Protein 9C89 (pdb70)

Nearest PDB structures (foldseek):
  9c89-assembly1_A  TM=1.006E+00  e=3.440E-33  Ehrlichia chaffeensis str. Arkansas
  9azz-assembly2_B  TM=9.341E-01  e=1.092E-21  Ehrlichia ruminantium str. Gardel
  9azz-assembly3_C  TM=9.363E-01  e=3.170E-21  Ehrlichia ruminantium str. Gardel
  8veh-assembly4_D  TM=8.392E-01  e=1.814E-14  Rickettsia bellii RML369-C
  9gtx-assembly2_B  TM=7.845E-01  e=2.889E-08  Helicobacter pylori J99

Structure (mmCIF, N/CA/C/O backbone):
data_9C89
#
_entry.id   9C89
#
_cell.length_a   100.956
_cell.length_b   100.956
_cell.length_c   63.669
_cell.angle_alpha   90.00
_cell.angle_beta   90.00
_cell.angle_gamma   120.00
#
_symmetry.space_group_name_H-M   'P 64'
#
loop_
_entity.id
_entity.type
_entity.pdbx_description
1 polymer 'Outer membrane lipoprotein carrier protein LolA'
2 non-polymer 'SULFATE ION'
3 non-polymer 'CHLORIDE ION'
4 non-polymer GLYCEROL
5 non-polymer 'TETRAETHYLENE GLYCOL'
6 water water
#
loop_
_atom_site.group_PDB
_atom_site.id
_atom_site.type_symbol
_atom_site.label_atom_id
_atom_site.label_alt_id
_atom_site.label_comp_id
_atom_site.label_asym_id
_atom_site.label_entity_id
_atom_site.label_seq_id
_atom_site.pdbx_PDB_ins_code
_atom_site.Cartn_x
_atom_site.Cartn_y
_atom_site.Cartn_z
_atom_site.occupancy
_atom_site.B_iso_or_equiv
_atom_site.auth_seq_id
_atom_site.auth_comp_id
_atom_site.auth_asym_id
_atom_site.auth_atom_id
_atom_site.pdbx_PDB_model_num
ATOM 1 N N . GLY A 1 22 ? 44.867 -32.669 42.974 1.00 91.15 21 GLY A N 1
ATOM 2 C CA . GLY A 1 22 ? 45.167 -33.237 44.277 1.00 111.86 21 GLY A CA 1
ATOM 3 C C . GLY A 1 22 ? 44.215 -34.353 44.670 1.00 126.82 21 GLY A C 1
ATOM 4 O O . GLY A 1 22 ? 44.301 -35.461 44.143 1.00 117.85 21 GLY A O 1
ATOM 5 N N . HIS A 1 23 ? 43.308 -34.064 45.602 1.00 127.17 22 HIS A N 1
ATOM 6 C CA . HIS A 1 23 ? 42.306 -35.044 46.003 1.00 132.04 22 HIS A CA 1
ATOM 7 C C . HIS A 1 23 ? 41.319 -35.294 44.866 1.00 133.68 22 HIS A C 1
ATOM 8 O O . HIS A 1 23 ? 40.921 -34.370 44.152 1.00 135.59 22 HIS A O 1
ATOM 15 N N . THR A 1 24 ? 40.912 -36.559 44.711 1.00 146.47 23 THR A N 1
ATOM 16 C CA . THR A 1 24 ? 40.209 -36.980 43.499 1.00 146.12 23 THR A CA 1
ATOM 17 C C . THR A 1 24 ? 38.781 -36.439 43.445 1.00 147.61 23 THR A C 1
ATOM 18 O O . THR A 1 24 ? 38.333 -35.953 42.398 1.00 138.11 23 THR A O 1
ATOM 22 N N . GLU A 1 25 ? 38.039 -36.527 44.552 1.00 159.37 24 GLU A N 1
ATOM 23 C CA . GLU A 1 25 ? 36.629 -36.146 44.505 1.00 147.23 24 GLU A CA 1
ATOM 24 C C . GLU A 1 25 ? 36.455 -34.637 44.370 1.00 136.21 24 GLU A C 1
ATOM 25 O O . GLU A 1 25 ? 35.496 -34.181 43.740 1.00 134.56 24 GLU A O 1
ATOM 31 N N . THR A 1 26 ? 37.363 -33.846 44.942 1.00 112.84 25 THR A N 1
ATOM 32 C CA . THR A 1 26 ? 37.321 -32.407 44.705 1.00 103.20 25 THR A CA 1
ATOM 33 C C . THR A 1 26 ? 37.562 -32.092 43.234 1.00 104.91 25 THR A C 1
ATOM 34 O O . THR A 1 26 ? 36.932 -31.189 42.669 1.00 107.94 25 THR A O 1
ATOM 38 N N . ILE A 1 27 ? 38.479 -32.824 42.598 1.00 121.49 26 ILE A N 1
ATOM 39 C CA . ILE A 1 27 ? 38.710 -32.644 41.168 1.00 110.49 26 ILE A CA 1
ATOM 40 C C . ILE A 1 27 ? 37.458 -33.011 40.384 1.00 105.58 26 ILE A C 1
ATOM 41 O O . ILE A 1 27 ? 37.106 -32.348 39.401 1.00 102.15 26 ILE A O 1
ATOM 46 N N . LYS A 1 28 ? 36.773 -34.080 40.798 1.00 119.31 27 LYS A N 1
ATOM 47 C CA . LYS A 1 28 ? 35.516 -34.440 40.150 1.00 113.17 27 LYS A CA 1
ATOM 48 C C . LYS A 1 28 ? 34.497 -33.317 40.292 1.00 99.50 27 LYS A C 1
ATOM 49 O O . LYS A 1 28 ? 33.798 -32.976 39.331 1.00 98.59 27 LYS A O 1
ATOM 55 N N . GLU A 1 29 ? 34.405 -32.728 41.486 1.00 105.21 28 GLU A N 1
ATOM 56 C CA . GLU A 1 29 ? 33.512 -31.592 41.694 1.00 106.68 28 GLU A CA 1
ATOM 57 C C . GLU A 1 29 ? 33.845 -30.453 40.738 1.00 103.18 28 GLU A C 1
ATOM 58 O O . GLU A 1 29 ? 32.959 -29.895 40.081 1.00 104.32 28 GLU A O 1
ATOM 64 N N . GLU A 1 30 ? 35.123 -30.081 40.665 1.00 104.20 29 GLU A N 1
ATOM 65 C CA . GLU A 1 30 ? 35.513 -28.962 39.813 1.00 93.57 29 GLU A CA 1
ATOM 66 C C . GLU A 1 30 ? 35.178 -29.249 38.355 1.00 89.17 29 GLU A C 1
ATOM 67 O O . GLU A 1 30 ? 34.612 -28.400 37.650 1.00 94.55 29 GLU A O 1
ATOM 73 N N . LEU A 1 31 ? 35.517 -30.451 37.887 1.00 83.74 30 LEU A N 1
ATOM 74 C CA . LEU A 1 31 ? 35.269 -30.792 36.493 1.00 82.22 30 LEU A CA 1
ATOM 75 C C . LEU A 1 31 ? 33.780 -30.777 36.187 1.00 90.54 30 LEU A C 1
ATOM 76 O O . LEU A 1 31 ? 33.359 -30.246 35.152 1.00 88.22 30 LEU A O 1
ATOM 81 N N . LEU A 1 32 ? 32.963 -31.347 37.076 1.00 89.76 31 LEU A N 1
ATOM 82 C CA . LEU A 1 32 ? 31.533 -31.387 36.809 1.00 90.08 31 LEU A CA 1
ATOM 83 C C . LEU A 1 32 ? 30.924 -29.995 36.877 1.00 88.08 31 LEU A C 1
ATOM 84 O O . LEU A 1 32 ? 29.990 -29.701 36.130 1.00 92.50 31 LEU A O 1
ATOM 89 N N . SER A 1 33 ? 31.450 -29.115 37.731 1.00 82.59 32 SER A N 1
ATOM 90 C CA . SER A 1 33 ? 30.979 -27.734 37.736 1.00 79.69 32 SER A CA 1
ATOM 91 C C . SER A 1 33 ? 31.264 -27.061 36.401 1.00 84.04 32 SER A C 1
ATOM 92 O O . SER A 1 33 ? 30.363 -26.492 35.762 1.00 93.94 32 SER A O 1
ATOM 95 N N . TYR A 1 34 ? 32.518 -27.131 35.953 1.00 79.46 33 TYR A N 1
ATOM 96 C CA . TYR A 1 34 ? 32.879 -26.462 34.708 1.00 79.12 33 TYR A CA 1
ATOM 97 C C . TYR A 1 34 ? 32.100 -27.038 33.533 1.00 80.96 33 TYR A C 1
ATOM 98 O O . TYR A 1 34 ? 31.696 -26.300 32.628 1.00 83.26 33 TYR A O 1
ATOM 107 N N . PHE A 1 35 ? 31.869 -28.353 33.530 1.00 77.64 34 PHE A N 1
ATOM 108 C CA . PHE A 1 35 ? 31.131 -28.956 32.426 1.00 77.53 34 PHE A CA 1
ATOM 109 C C . PHE A 1 35 ? 29.639 -28.656 32.500 1.00 80.31 34 PHE A C 1
ATOM 110 O O . PHE A 1 35 ? 28.984 -28.550 31.458 1.00 81.93 34 PHE A O 1
ATOM 118 N N . SER A 1 36 ? 29.084 -28.516 33.706 1.00 80.08 35 SER A N 1
ATOM 119 C CA . SER A 1 36 ? 27.701 -28.078 33.830 1.00 76.11 35 SER A CA 1
ATOM 120 C C . SER A 1 36 ? 27.532 -26.686 33.250 1.00 83.66 35 SER A C 1
ATOM 121 O O . SER A 1 36 ? 26.522 -26.392 32.598 1.00 80.89 35 SER A O 1
ATOM 124 N N . ALA A 1 37 ? 28.516 -25.812 33.475 1.00 86.02 36 ALA A N 1
ATOM 125 C CA . ALA A 1 37 ? 28.446 -24.479 32.890 1.00 81.29 36 ALA A CA 1
ATOM 126 C C . ALA A 1 37 ? 28.271 -24.536 31.377 1.00 75.81 36 ALA A C 1
ATOM 127 O O . ALA A 1 37 ? 27.611 -23.667 30.796 1.00 80.92 36 ALA A O 1
ATOM 129 N N . ILE A 1 38 ? 28.837 -25.545 30.725 1.00 73.06 37 ILE A N 1
ATOM 130 C CA . ILE A 1 38 ? 28.872 -25.624 29.269 1.00 73.06 37 ILE A CA 1
ATOM 131 C C . ILE A 1 38 ? 27.744 -26.546 28.818 1.00 72.04 37 ILE A C 1
ATOM 132 O O . ILE A 1 38 ? 27.851 -27.770 28.924 1.00 74.90 37 ILE A O 1
ATOM 137 N N . HIS A 1 39 ? 26.666 -25.963 28.291 1.00 70.70 38 HIS A N 1
ATOM 138 C CA . HIS A 1 39 ? 25.561 -26.751 27.762 1.00 65.39 38 HIS A CA 1
ATOM 139 C C . HIS A 1 39 ? 25.734 -27.099 26.292 1.00 64.21 38 HIS A C 1
ATOM 140 O O . HIS A 1 39 ? 25.051 -28.003 25.798 1.00 64.05 38 HIS A O 1
ATOM 147 N N . SER A 1 40 ? 26.614 -26.396 25.585 1.00 65.38 39 SER A N 1
ATOM 148 C CA . SER A 1 40 ? 26.871 -26.617 24.169 1.00 57.99 39 SER A CA 1
ATOM 149 C C . SER A 1 40 ? 27.953 -25.639 23.749 1.00 55.43 39 SER A C 1
ATOM 150 O O . SER A 1 40 ? 28.230 -24.663 24.452 1.00 62.64 39 SER A O 1
ATOM 153 N N . PHE A 1 41 ? 28.557 -25.900 22.593 1.00 59.25 40 PHE A N 1
ATOM 154 C CA . PHE A 1 41 ? 29.451 -24.903 22.019 1.00 60.53 40 PHE A CA 1
ATOM 155 C C . PHE A 1 41 ? 29.707 -25.195 20.549 1.00 58.70 40 PHE A C 1
ATOM 156 O O . PHE A 1 41 ? 29.764 -26.350 20.125 1.00 61.61 40 PHE A O 1
ATOM 164 N N . LYS A 1 42 ? 29.870 -24.118 19.786 1.00 59.32 41 LYS A N 1
ATOM 165 C CA . LYS A 1 42 ? 30.281 -24.165 18.389 1.00 55.46 41 LYS A CA 1
ATOM 166 C C . LYS A 1 42 ? 31.575 -23.377 18.265 1.00 55.66 41 LYS A C 1
ATOM 167 O O . LYS A 1 42 ? 31.626 -22.208 18.659 1.00 65.52 41 LYS A O 1
ATOM 173 N N . ALA A 1 43 ? 32.618 -24.006 17.728 1.00 61.82 42 ALA A N 1
ATOM 174 C CA . ALA A 1 43 ? 33.926 -23.366 17.716 1.00 60.90 42 ALA A CA 1
ATOM 175 C C . ALA A 1 43 ? 34.742 -23.870 16.537 1.00 56.05 42 ALA A C 1
ATOM 176 O O . ALA A 1 43 ? 34.384 -24.851 15.887 1.00 61.35 42 ALA A O 1
ATOM 178 N N . GLU A 1 44 ? 35.833 -23.168 16.243 1.00 49.60 43 GLU A N 1
ATOM 179 C CA . GLU A 1 44 ? 36.818 -23.655 15.293 1.00 54.98 43 GLU A CA 1
ATOM 180 C C . GLU A 1 44 ? 37.917 -24.365 16.065 1.00 51.35 43 GLU A C 1
ATOM 181 O O . GLU A 1 44 ? 38.193 -24.033 17.218 1.00 56.26 43 GLU A O 1
ATOM 187 N N . PHE A 1 45 ? 38.536 -25.350 15.428 1.00 48.78 44 PHE A N 1
ATOM 188 C CA . PHE A 1 45 ? 39.559 -26.139 16.089 1.00 45.22 44 PHE A CA 1
ATOM 189 C C . PHE A 1 45 ? 40.769 -26.323 15.189 1.00 50.48 44 PHE A C 1
ATOM 190 O O . PHE A 1 45 ? 40.656 -26.406 13.959 1.00 56.09 44 PHE A O 1
ATOM 198 N N . VAL A 1 46 ? 41.928 -26.374 15.842 1.00 53.96 45 VAL A N 1
ATOM 199 C CA . VAL A 1 46 ? 43.206 -26.694 15.223 1.00 47.78 45 VAL A CA 1
ATOM 200 C C . VAL A 1 46 ? 43.791 -27.889 15.959 1.00 47.03 45 VAL A C 1
ATOM 201 O O . VAL A 1 46 ? 43.884 -27.881 17.192 1.00 51.89 45 VAL A O 1
ATOM 205 N N . GLN A 1 47 ? 44.194 -28.903 15.204 1.00 47.92 46 GLN A N 1
ATOM 206 C CA . GLN A 1 47 ? 44.592 -30.192 15.746 1.00 42.43 46 GLN A CA 1
ATOM 207 C C . GLN A 1 47 ? 45.931 -30.596 15.155 1.00 43.15 46 GLN A C 1
ATOM 208 O O . GLN A 1 47 ? 46.162 -30.449 13.953 1.00 51.15 46 GLN A O 1
ATOM 214 N N . THR A 1 48 ? 46.808 -31.113 16.007 1.00 48.21 47 THR A N 1
ATOM 215 C CA . THR A 1 48 ? 48.145 -31.489 15.577 1.00 47.83 47 THR A CA 1
ATOM 216 C C . THR A 1 48 ? 48.628 -32.645 16.435 1.00 45.05 47 THR A C 1
ATOM 217 O O . THR A 1 48 ? 48.006 -33.003 17.435 1.00 43.88 47 THR A O 1
ATOM 221 N N . SER A 1 49 ? 49.741 -33.245 16.017 1.00 54.83 48 SER A N 1
ATOM 222 C CA . SER A 1 49 ? 50.293 -34.393 16.716 1.00 56.73 48 SER A CA 1
ATOM 223 C C . SER A 1 49 ? 51.810 -34.361 16.656 1.00 61.32 48 SER A C 1
ATOM 224 O O . SER A 1 49 ? 52.400 -33.870 15.690 1.00 69.47 48 SER A O 1
ATOM 227 N N . SER A 1 50 ? 52.435 -34.905 17.702 1.00 64.57 49 SER A N 1
ATOM 228 C CA . SER A 1 50 ? 53.882 -35.063 17.702 1.00 76.48 49 SER A CA 1
ATOM 229 C C . SER A 1 50 ? 54.320 -36.177 16.768 1.00 81.04 49 SER A C 1
ATOM 230 O O . SER A 1 50 ? 55.492 -36.223 16.380 1.00 91.39 49 SER A O 1
ATOM 233 N N . ALA A 1 51 ? 53.401 -37.073 16.404 1.00 69.41 50 ALA A N 1
ATOM 234 C CA . ALA A 1 51 ? 53.732 -38.141 15.470 1.00 73.45 50 ALA A CA 1
ATOM 235 C C . ALA A 1 51 ? 54.263 -37.587 14.157 1.00 92.36 50 ALA A C 1
ATOM 236 O O . ALA A 1 51 ? 55.132 -38.202 13.527 1.00 107.90 50 ALA A O 1
ATOM 238 N N . ASN A 1 52 ? 53.770 -36.427 13.738 1.00 100.55 51 ASN A N 1
ATOM 239 C CA . ASN A 1 52 ? 54.107 -35.861 12.445 1.00 101.14 51 ASN A CA 1
ATOM 240 C C . ASN A 1 52 ? 54.286 -34.359 12.610 1.00 79.81 51 ASN A C 1
ATOM 241 O O . ASN A 1 52 ? 54.347 -33.833 13.725 1.00 79.65 51 ASN A O 1
ATOM 246 N N . ASN A 1 53 ? 54.384 -33.667 11.478 1.00 96.62 52 ASN A N 1
ATOM 247 C CA . ASN A 1 53 ? 54.345 -32.214 11.427 1.00 102.90 52 ASN A CA 1
ATOM 248 C C . ASN A 1 53 ? 53.074 -31.718 10.746 1.00 100.08 52 ASN A C 1
ATOM 249 O O . ASN A 1 53 ? 53.022 -30.572 10.288 1.00 92.91 52 ASN A O 1
ATOM 254 N N . ASP A 1 54 ? 52.052 -32.570 10.663 1.00 98.21 53 ASP A N 1
ATOM 255 C CA . ASP A 1 54 ? 50.822 -32.248 9.954 1.00 86.75 53 ASP A CA 1
ATOM 256 C C . ASP A 1 54 ? 49.858 -31.492 10.855 1.00 72.05 53 ASP A C 1
ATOM 257 O O . ASP A 1 54 ? 49.680 -31.831 12.029 1.00 67.93 53 ASP A O 1
ATOM 262 N N . ILE A 1 55 ? 49.225 -30.476 10.284 1.00 62.15 54 ILE A N 1
ATOM 263 C CA . ILE A 1 55 ? 48.251 -29.645 10.974 1.00 54.45 54 ILE A CA 1
ATOM 264 C C . ILE A 1 55 ? 46.883 -29.905 10.358 1.00 53.07 54 ILE A C 1
ATOM 265 O O . ILE A 1 55 ? 46.773 -30.283 9.187 1.00 55.57 54 ILE A O 1
ATOM 270 N N . GLN A 1 56 ? 45.832 -29.728 11.158 1.00 49.32 55 GLN A N 1
ATOM 271 C CA . GLN A 1 56 ? 44.472 -29.899 10.671 1.00 45.98 55 GLN A CA 1
ATOM 272 C C . GLN A 1 56 ? 43.577 -28.821 11.256 1.00 47.53 55 GLN A C 1
ATOM 273 O O . GLN A 1 56 ? 43.730 -28.445 12.419 1.00 52.16 55 GLN A O 1
ATOM 279 N N . HIS A 1 57 ? 42.638 -28.336 10.447 1.00 47.88 56 HIS A N 1
ATOM 280 C CA . HIS A 1 57 ? 41.744 -27.258 10.838 1.00 48.40 56 HIS A CA 1
ATOM 281 C C . HIS A 1 57 ? 40.306 -27.663 10.567 1.00 48.11 56 HIS A C 1
ATOM 282 O O . HIS A 1 57 ? 40.028 -28.420 9.633 1.00 49.18 56 HIS A O 1
ATOM 289 N N . GLY A 1 58 ? 39.389 -27.133 11.366 1.00 46.94 57 GLY A N 1
ATOM 290 C CA . GLY A 1 58 ? 37.991 -27.403 11.096 1.00 49.13 57 GLY A CA 1
ATOM 291 C C . GLY A 1 58 ? 37.069 -26.692 12.058 1.00 51.24 57 GLY A C 1
ATOM 292 O O . GLY A 1 58 ? 37.467 -25.781 12.784 1.00 50.81 57 GLY A O 1
ATOM 293 N N . MET A 1 59 ? 35.815 -27.134 12.033 1.00 52.18 58 MET A N 1
ATOM 294 C CA . MET A 1 59 ? 34.780 -26.701 12.958 1.00 53.89 58 MET A CA 1
ATOM 295 C C . MET A 1 59 ? 34.377 -27.858 13.862 1.00 60.45 58 MET A C 1
ATOM 296 O O . MET A 1 59 ? 34.497 -29.026 13.489 1.00 61.58 58 MET A O 1
ATOM 301 N N . VAL A 1 60 ? 33.894 -27.526 15.055 1.00 54.45 59 VAL A N 1
ATOM 302 C CA . VAL A 1 60 ? 33.386 -28.516 15.994 1.00 53.97 59 VAL A CA 1
ATOM 303 C C . VAL A 1 60 ? 32.101 -27.990 16.619 1.00 57.34 59 VAL A C 1
ATOM 304 O O . VAL A 1 60 ? 32.030 -26.826 17.033 1.00 58.00 59 VAL A O 1
ATOM 308 N N . PHE A 1 61 ? 31.085 -28.852 16.667 1.00 62.87 60 PHE A N 1
ATOM 309 C CA . PHE A 1 61 ? 29.813 -28.598 17.327 1.00 54.54 60 PHE A CA 1
ATOM 310 C C . PHE A 1 61 ? 29.654 -29.574 18.482 1.00 55.47 60 PHE A C 1
ATOM 311 O O . PHE A 1 61 ? 30.007 -30.751 18.359 1.00 60.00 60 PHE A O 1
ATOM 319 N N . MET A 1 62 ? 29.106 -29.093 19.593 1.00 56.83 61 MET A N 1
ATOM 320 C CA . MET A 1 62 ? 28.874 -29.931 20.759 1.00 54.52 61 MET A CA 1
ATOM 321 C C . MET A 1 62 ? 27.541 -29.559 21.379 1.00 59.04 61 MET A C 1
ATOM 322 O O . MET A 1 62 ? 27.315 -28.386 21.691 1.00 58.48 61 MET A O 1
ATOM 327 N N . LYS A 1 63 ? 26.671 -30.553 21.552 1.00 61.32 62 LYS A N 1
ATOM 328 C CA . LYS A 1 63 ? 25.444 -30.404 22.324 1.00 65.20 62 LYS A CA 1
ATOM 329 C C . LYS A 1 63 ? 25.471 -31.424 23.451 1.00 69.02 62 LYS A C 1
ATOM 330 O O . LYS A 1 63 ? 25.626 -32.629 23.203 1.00 63.88 62 LYS A O 1
ATOM 336 N N . LYS A 1 64 ? 25.288 -30.935 24.679 1.00 81.81 63 LYS A N 1
ATOM 337 C CA . LYS A 1 64 ? 25.729 -31.684 25.851 1.00 88.40 63 LYS A CA 1
ATOM 338 C C . LYS A 1 64 ? 25.135 -33.079 25.956 1.00 93.09 63 LYS A C 1
ATOM 339 O O . LYS A 1 64 ? 25.883 -34.009 26.305 1.00 95.41 63 LYS A O 1
ATOM 345 N N . PRO A 1 65 ? 23.851 -33.308 25.695 1.00 87.95 64 PRO A N 1
ATOM 346 C CA . PRO A 1 65 ? 23.340 -34.682 25.796 1.00 69.05 64 PRO A CA 1
ATOM 347 C C . PRO A 1 65 ? 23.908 -35.605 24.719 1.00 64.37 64 PRO A C 1
ATOM 348 O O . PRO A 1 65 ? 23.153 -36.226 23.967 1.00 73.30 64 PRO A O 1
ATOM 352 N N . GLY A 1 66 ? 25.241 -35.691 24.629 1.00 51.68 65 GLY A N 1
ATOM 353 C CA . GLY A 1 66 ? 25.910 -36.761 23.914 1.00 53.45 65 GLY A CA 1
ATOM 354 C C . GLY A 1 66 ? 26.353 -36.474 22.493 1.00 63.25 65 GLY A C 1
ATOM 355 O O . GLY A 1 66 ? 27.001 -37.339 21.888 1.00 62.56 65 GLY A O 1
ATOM 356 N N . LEU A 1 67 ? 26.049 -35.302 21.940 1.00 68.20 66 LEU A N 1
ATOM 357 C CA . LEU A 1 67 ? 26.215 -35.061 20.510 1.00 54.51 66 LEU A CA 1
ATOM 358 C C . LEU A 1 67 ? 27.507 -34.301 20.247 1.00 54.61 66 LEU A C 1
ATOM 359 O O . LEU A 1 67 ? 27.707 -33.209 20.793 1.00 62.20 66 LEU A O 1
ATOM 364 N N . LEU A 1 68 ? 28.360 -34.853 19.379 1.00 59.86 67 LEU A N 1
ATOM 365 C CA . LEU A 1 68 ? 29.575 -34.168 18.961 1.00 51.77 67 LEU A CA 1
ATOM 366 C C . LEU A 1 68 ? 29.699 -34.263 17.447 1.00 52.00 67 LEU A C 1
ATOM 367 O O . LEU A 1 68 ? 29.323 -35.275 16.858 1.00 54.40 67 LEU A O 1
ATOM 372 N N . LYS A 1 69 ? 30.216 -33.207 16.816 1.00 56.02 68 LYS A N 1
ATOM 373 C CA . LYS A 1 69 ? 30.391 -33.200 15.368 1.00 49.19 68 LYS A CA 1
ATOM 374 C C . LYS A 1 69 ? 31.645 -32.425 14.994 1.00 55.57 68 LYS A C 1
ATOM 375 O O . LYS A 1 69 ? 31.930 -31.377 15.575 1.00 58.53 68 LYS A O 1
ATOM 381 N N . TRP A 1 70 ? 32.360 -32.927 13.989 1.00 52.99 69 TRP A N 1
ATOM 382 C CA . TRP A 1 70 ? 33.607 -32.346 13.516 1.00 51.59 69 TRP A CA 1
ATOM 383 C C . TRP A 1 70 ? 33.547 -32.190 12.006 1.00 53.79 69 TRP A C 1
ATOM 384 O O . TRP A 1 70 ? 33.277 -33.157 11.290 1.00 55.76 69 TRP A O 1
ATOM 395 N N . ASP A 1 71 ? 33.804 -30.983 11.525 1.00 59.42 70 ASP A N 1
ATOM 396 C CA . ASP A 1 71 ? 33.964 -30.713 10.103 1.00 60.61 70 ASP A CA 1
ATOM 397 C C . ASP A 1 71 ? 35.444 -30.470 9.858 1.00 53.81 70 ASP A C 1
ATOM 398 O O . ASP A 1 71 ? 35.992 -29.463 10.315 1.00 51.50 70 ASP A O 1
ATOM 403 N N . TYR A 1 72 ? 36.083 -31.394 9.154 1.00 53.16 71 TYR A N 1
ATOM 404 C CA . TYR A 1 72 ? 37.487 -31.292 8.799 1.00 52.29 71 TYR A CA 1
ATOM 405 C C . TYR A 1 72 ? 37.618 -30.709 7.400 1.00 54.98 71 TYR A C 1
ATOM 406 O O . TYR A 1 72 ? 36.873 -31.081 6.484 1.00 55.66 71 TYR A O 1
ATOM 415 N N . TYR A 1 73 ? 38.607 -29.840 7.240 1.00 53.59 72 TYR A N 1
ATOM 416 C CA . TYR A 1 73 ? 38.698 -28.896 6.137 1.00 56.05 72 TYR A CA 1
ATOM 417 C C . TYR A 1 73 ? 39.372 -29.533 4.924 1.00 65.31 72 TYR A C 1
ATOM 418 O O . TYR A 1 73 ? 39.897 -30.647 4.989 1.00 73.65 72 TYR A O 1
ATOM 427 N N . PRO A 1 74 ? 39.414 -28.814 3.801 1.00 71.15 73 PRO A N 1
ATOM 428 C CA . PRO A 1 74 ? 39.658 -29.436 2.492 1.00 73.79 73 PRO A CA 1
ATOM 429 C C . PRO A 1 74 ? 40.894 -30.319 2.429 1.00 81.80 73 PRO A C 1
ATOM 430 O O . PRO A 1 74 ? 40.905 -31.278 1.643 1.00 94.35 73 PRO A O 1
ATOM 434 N N . PRO A 1 75 ? 41.971 -30.035 3.168 1.00 66.80 74 PRO A N 1
ATOM 435 C CA . PRO A 1 75 ? 43.102 -30.980 3.102 1.00 59.19 74 PRO A CA 1
ATOM 436 C C . PRO A 1 75 ? 42.671 -32.414 3.370 1.00 69.37 74 PRO A C 1
ATOM 437 O O . PRO A 1 75 ? 43.164 -33.342 2.718 1.00 70.42 74 PRO A O 1
ATOM 441 N N . THR A 1 76 ? 41.748 -32.610 4.311 1.00 69.31 75 THR A N 1
ATOM 442 C CA . THR A 1 76 ? 41.101 -33.902 4.551 1.00 57.98 75 THR A CA 1
ATOM 443 C C . THR A 1 76 ? 39.622 -33.637 4.772 1.00 60.09 75 THR A C 1
ATOM 444 O O . THR A 1 76 ? 39.134 -33.647 5.911 1.00 58.22 75 THR A O 1
ATOM 448 N N . PRO A 1 77 ? 38.865 -33.391 3.705 1.00 57.58 76 PRO A N 1
ATOM 449 C CA . PRO A 1 77 ? 37.487 -32.905 3.862 1.00 62.41 76 PRO A CA 1
ATOM 450 C C . PRO A 1 77 ? 36.581 -34.012 4.380 1.00 58.97 76 PRO A C 1
ATOM 451 O O . PRO A 1 77 ? 36.472 -35.074 3.764 1.00 58.73 76 PRO A O 1
ATOM 455 N N . ALA A 1 78 ? 35.927 -33.763 5.510 1.00 60.30 77 ALA A N 1
ATOM 456 C CA . ALA A 1 78 ? 35.118 -34.832 6.083 1.00 66.94 77 ALA A CA 1
ATOM 457 C C . ALA A 1 78 ? 34.186 -34.276 7.148 1.00 66.93 77 ALA A C 1
ATOM 458 O O . ALA A 1 78 ? 34.409 -33.193 7.691 1.00 64.94 77 ALA A O 1
ATOM 460 N N . SER A 1 79 ? 33.140 -35.046 7.446 1.00 60.85 78 SER A N 1
ATOM 461 C CA . SER A 1 79 ? 32.189 -34.709 8.501 1.00 56.74 78 SER A CA 1
ATOM 462 C C . SER A 1 79 ? 32.015 -35.934 9.387 1.00 59.64 78 SER A C 1
ATOM 463 O O . SER A 1 79 ? 31.503 -36.962 8.936 1.00 70.64 78 SER A O 1
ATOM 466 N N . ILE A 1 80 ? 32.443 -35.827 10.640 1.00 54.19 79 ILE A N 1
ATOM 467 C CA . ILE A 1 80 ? 32.348 -36.912 11.607 1.00 53.52 79 ILE A CA 1
ATOM 468 C C . ILE A 1 80 ? 31.313 -36.525 12.651 1.00 53.10 79 ILE A C 1
ATOM 469 O O . ILE A 1 80 ? 31.294 -35.386 13.121 1.00 58.00 79 ILE A O 1
ATOM 474 N N . ILE A 1 81 ? 30.451 -37.468 13.009 1.00 48.45 80 ILE A N 1
ATOM 475 C CA . ILE A 1 81 ? 29.491 -37.277 14.089 1.00 43.51 80 ILE A CA 1
ATOM 476 C C . ILE A 1 81 ? 29.699 -38.395 15.095 1.00 48.26 80 ILE A C 1
ATOM 477 O O . ILE A 1 81 ? 29.761 -39.572 14.723 1.00 53.63 80 ILE A O 1
ATOM 482 N N . MET A 1 82 ? 29.814 -38.023 16.365 1.00 51.40 81 MET A N 1
ATOM 483 C CA . MET A 1 82 ? 30.205 -38.938 17.421 1.00 52.03 81 MET A CA 1
ATOM 484 C C . MET A 1 82 ? 29.175 -38.927 18.533 1.00 58.37 81 MET A C 1
ATOM 485 O O . MET A 1 82 ? 28.787 -37.856 19.031 1.00 57.31 81 MET A O 1
ATOM 490 N N . HIS A 1 83 ? 28.745 -40.130 18.917 1.00 54.65 82 HIS A N 1
ATOM 491 C CA . HIS A 1 83 ? 27.883 -40.293 20.080 1.00 56.05 82 HIS A CA 1
ATOM 492 C C . HIS A 1 83 ? 28.173 -41.646 20.705 1.00 59.27 82 HIS A C 1
ATOM 493 O O . HIS A 1 83 ? 27.940 -42.680 20.075 1.00 60.04 82 HIS A O 1
ATOM 500 N N . GLY A 1 84 ? 28.667 -41.639 21.938 1.00 59.84 83 GLY A N 1
ATOM 501 C CA . GLY A 1 84 ? 28.972 -42.878 22.620 1.00 63.13 83 GLY A CA 1
ATOM 502 C C . GLY A 1 84 ? 29.871 -43.781 21.804 1.00 60.70 83 GLY A C 1
ATOM 503 O O . GLY A 1 84 ? 31.015 -43.428 21.504 1.00 61.32 83 GLY A O 1
ATOM 504 N N . ARG A 1 85 ? 29.353 -44.947 21.430 1.00 54.03 84 ARG A N 1
ATOM 505 C CA . ARG A 1 85 ? 30.115 -45.951 20.706 1.00 51.87 84 ARG A CA 1
ATOM 506 C C . ARG A 1 85 ? 30.015 -45.811 19.195 1.00 59.19 84 ARG A C 1
ATOM 507 O O . ARG A 1 85 ? 30.627 -46.607 18.478 1.00 65.16 84 ARG A O 1
ATOM 515 N N . THR A 1 86 ? 29.266 -44.837 18.688 1.00 55.15 85 THR A N 1
ATOM 516 C CA . THR A 1 86 ? 28.987 -44.738 17.264 1.00 48.48 85 THR A CA 1
ATOM 517 C C . THR A 1 86 ? 29.736 -43.566 16.648 1.00 56.04 85 THR A C 1
ATOM 518 O O . THR A 1 86 ? 29.715 -42.444 17.185 1.00 59.61 85 THR A O 1
ATOM 522 N N . ILE A 1 87 ? 30.391 -43.845 15.521 1.00 55.05 86 ILE A N 1
ATOM 523 C CA . ILE A 1 87 ? 30.975 -42.835 14.651 1.00 53.24 86 ILE A CA 1
ATOM 524 C C . ILE A 1 87 ? 30.266 -42.910 13.304 1.00 54.13 86 ILE A C 1
ATOM 525 O O . ILE A 1 87 ? 30.134 -43.997 12.723 1.00 57.88 86 ILE A O 1
ATOM 530 N N . SER A 1 88 ? 29.808 -41.757 12.819 1.00 50.12 87 SER A N 1
ATOM 531 C CA . SER A 1 88 ? 29.227 -41.612 11.489 1.00 51.38 87 SER A CA 1
ATOM 532 C C . SER A 1 88 ? 30.151 -40.710 10.682 1.00 55.98 87 SER A C 1
ATOM 533 O O . SER A 1 88 ? 30.253 -39.511 10.960 1.00 53.85 87 SER A O 1
ATOM 536 N N . TYR A 1 89 ? 30.812 -41.286 9.684 1.00 60.99 88 TYR A N 1
ATOM 537 C CA . TYR A 1 89 ? 31.832 -40.608 8.899 1.00 56.49 88 TYR A CA 1
ATOM 538 C C . TYR A 1 89 ? 31.292 -40.389 7.497 1.00 62.18 88 TYR A C 1
ATOM 539 O O . TYR A 1 89 ? 30.862 -41.342 6.841 1.00 65.55 88 TYR A O 1
ATOM 548 N N . TYR A 1 90 ? 31.307 -39.139 7.044 1.00 65.91 89 TYR A N 1
ATOM 549 C CA . TYR A 1 90 ? 30.912 -38.786 5.687 1.00 63.39 89 TYR A CA 1
ATOM 550 C C . TYR A 1 90 ? 32.117 -38.153 5.010 1.00 70.92 89 TYR A C 1
ATOM 551 O O . TYR A 1 90 ? 32.563 -37.069 5.408 1.00 68.63 89 TYR A O 1
ATOM 560 N N . ASP A 1 91 ? 32.655 -38.842 4.009 1.00 78.97 90 ASP A N 1
ATOM 561 C CA . ASP A 1 91 ? 33.699 -38.291 3.160 1.00 75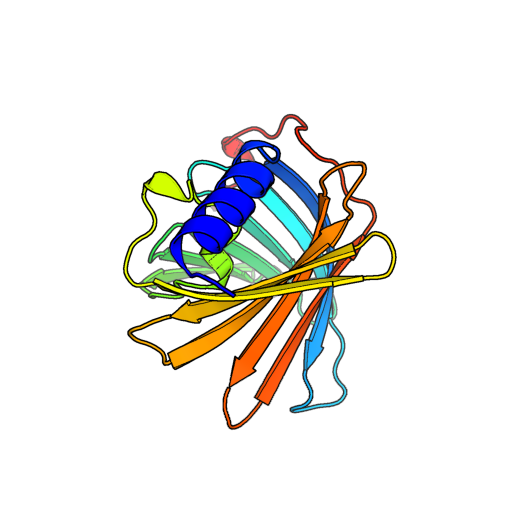.46 90 ASP A CA 1
ATOM 562 C C . ASP A 1 91 ? 33.033 -37.503 2.043 1.00 79.22 90 ASP A C 1
ATOM 563 O O . ASP A 1 91 ? 32.309 -38.077 1.217 1.00 84.10 90 ASP A O 1
ATOM 568 N N . LYS A 1 92 ? 33.269 -36.191 2.030 1.00 79.21 91 LYS A N 1
ATOM 569 C CA . LYS A 1 92 ? 32.645 -35.315 1.052 1.00 82.45 91 LYS A CA 1
ATOM 570 C C . LYS A 1 92 ? 33.295 -35.416 -0.320 1.00 91.02 91 LYS A C 1
ATOM 571 O O . LYS A 1 92 ? 32.642 -35.110 -1.323 1.00 97.55 91 LYS A O 1
ATOM 577 N N . GLU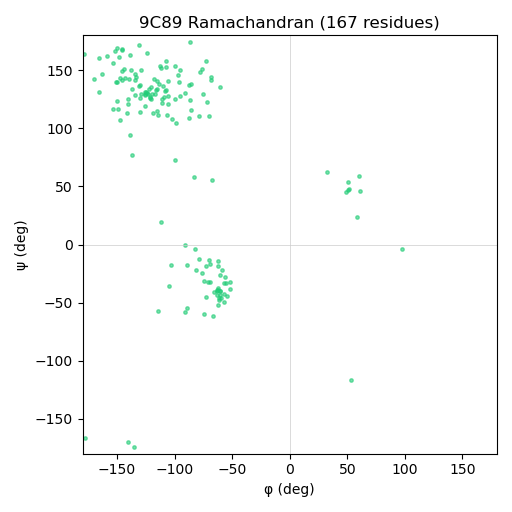 A 1 93 ? 34.560 -35.833 -0.391 1.00 96.21 92 GLU A N 1
ATOM 578 C CA . GLU A 1 93 ? 35.191 -36.065 -1.687 1.00 103.82 92 GLU A CA 1
ATOM 579 C C . GLU A 1 93 ? 34.535 -37.240 -2.400 1.00 103.18 92 GLU A C 1
ATOM 580 O O . GLU A 1 93 ? 33.961 -37.087 -3.484 1.00 101.92 92 GLU A O 1
ATOM 586 N N . LEU A 1 94 ? 34.600 -38.422 -1.793 1.00 101.28 93 LEU A N 1
ATOM 587 C CA . LEU A 1 94 ? 34.009 -39.623 -2.364 1.00 94.09 93 LEU A CA 1
ATOM 588 C C . LEU A 1 94 ? 32.518 -39.730 -2.079 1.00 94.83 93 LEU A C 1
ATOM 589 O O . LEU A 1 94 ? 31.877 -40.665 -2.572 1.00 97.90 93 LEU A O 1
ATOM 594 N N . GLU A 1 95 ? 31.957 -38.802 -1.306 1.00 93.04 94 GLU A N 1
ATOM 595 C CA . GLU A 1 95 ? 30.544 -38.832 -0.940 1.00 95.80 94 GLU A CA 1
ATOM 596 C C . GLU A 1 95 ? 30.168 -40.207 -0.396 1.00 93.52 94 GLU A C 1
ATOM 597 O O . GLU A 1 95 ? 29.236 -40.862 -0.870 1.00 81.18 94 GLU A O 1
ATOM 603 N N . GLU A 1 96 ? 30.917 -40.650 0.612 1.00 93.75 95 GLU A N 1
ATOM 604 C CA . GLU A 1 96 ? 30.762 -41.990 1.162 1.00 90.07 95 GLU A CA 1
ATOM 605 C C . GLU A 1 96 ? 30.456 -41.922 2.650 1.00 87.13 95 GLU A C 1
ATOM 606 O O . GLU A 1 96 ? 31.115 -41.188 3.391 1.00 82.60 95 GLU A O 1
ATOM 612 N N . TYR A 1 97 ? 29.469 -42.702 3.080 1.00 80.57 96 TYR A N 1
ATOM 613 C CA . TYR A 1 97 ? 29.084 -42.806 4.478 1.00 73.57 96 TYR A CA 1
ATOM 614 C C . TYR A 1 97 ? 29.681 -44.062 5.100 1.00 70.18 96 TYR A C 1
ATOM 615 O O . TYR A 1 97 ? 29.964 -45.046 4.413 1.00 65.54 96 TYR A O 1
ATOM 624 N N . SER A 1 98 ? 29.880 -44.008 6.413 1.00 80.13 97 SER A N 1
ATOM 625 C CA . SER A 1 98 ? 30.419 -45.140 7.158 1.00 73.26 97 SER A CA 1
ATOM 626 C C . SER A 1 98 ? 29.935 -45.052 8.595 1.00 68.55 97 SER A C 1
ATOM 627 O O . SER A 1 98 ? 30.262 -44.096 9.303 1.00 66.84 97 SER A O 1
ATOM 630 N N . TYR A 1 99 ? 29.149 -46.037 9.012 1.00 67.15 98 TYR A N 1
ATOM 631 C CA . TYR A 1 99 ? 28.649 -46.140 10.376 1.00 66.95 98 TYR A CA 1
ATOM 632 C C . TYR A 1 99 ? 29.421 -47.250 11.072 1.00 67.77 98 TYR A C 1
ATOM 633 O O . TYR A 1 99 ? 29.402 -48.397 10.614 1.00 76.65 98 TYR A O 1
ATOM 642 N N . SER A 1 100 ? 30.103 -46.912 12.165 1.00 63.32 99 SER A N 1
ATOM 643 C CA . SER A 1 100 ? 30.966 -47.876 12.832 1.00 56.53 99 SER A CA 1
ATOM 644 C C . SER A 1 100 ? 30.804 -47.788 14.340 1.00 56.54 99 SER A C 1
ATOM 645 O O . SER A 1 100 ? 30.513 -46.723 14.896 1.00 61.21 99 SER A O 1
ATOM 648 N N . ILE A 1 101 ? 31.003 -48.930 14.997 1.00 58.65 100 ILE A N 1
ATOM 649 C CA . ILE A 1 101 ? 30.940 -49.034 16.448 1.00 60.26 100 ILE A CA 1
ATOM 650 C C . ILE A 1 101 ? 32.349 -48.907 17.007 1.00 68.23 100 ILE A C 1
ATOM 651 O O . ILE A 1 101 ? 33.263 -49.626 16.588 1.00 71.45 100 ILE A O 1
ATOM 656 N N . ILE A 1 102 ? 32.513 -48.001 17.965 1.00 77.66 101 ILE A N 1
ATOM 657 C CA . ILE A 1 102 ? 33.802 -47.689 18.569 1.00 79.20 101 ILE A CA 1
ATOM 658 C C . ILE A 1 102 ? 33.600 -47.620 20.078 1.00 85.66 101 ILE A C 1
ATOM 659 O O . ILE A 1 102 ? 32.523 -47.951 20.589 1.00 90.16 101 ILE A O 1
ATOM 664 N N . ASN A 1 103 ? 34.644 -47.233 20.809 1.00 78.25 102 ASN A N 1
ATOM 665 C CA . ASN A 1 103 ? 34.517 -46.918 22.226 1.00 72.74 102 ASN A CA 1
ATOM 666 C C . ASN A 1 103 ? 34.798 -45.445 22.507 1.00 85.28 102 ASN A C 1
ATOM 667 O O . ASN A 1 103 ? 33.940 -44.749 23.057 1.00 79.75 102 ASN A O 1
ATOM 672 N N . ASN A 1 104 ? 35.983 -44.955 22.129 1.00 86.24 103 ASN A N 1
ATOM 673 C CA . ASN A 1 104 ? 36.401 -43.559 22.240 1.00 85.96 103 ASN A CA 1
ATOM 674 C C . ASN A 1 104 ? 35.788 -42.854 23.442 1.00 88.63 103 ASN A C 1
ATOM 675 O O . ASN A 1 104 ? 35.048 -41.875 23.279 1.00 80.02 103 ASN A O 1
ATOM 680 N N . PRO A 1 105 ? 36.087 -43.301 24.663 1.00 123.02 104 PRO A N 1
ATOM 681 C CA . PRO A 1 105 ? 35.481 -42.671 25.843 1.00 123.65 104 PRO A CA 1
ATOM 682 C C . PRO A 1 105 ? 35.989 -41.268 26.113 1.00 117.29 104 PRO A C 1
ATOM 683 O O . PRO A 1 105 ? 35.368 -40.550 26.906 1.00 115.23 104 PRO A O 1
ATOM 687 N N . ILE A 1 106 ? 37.079 -40.850 25.474 1.00 87.61 105 ILE A N 1
ATOM 688 C CA . ILE A 1 106 ? 37.789 -39.648 25.890 1.00 75.86 105 ILE A CA 1
ATOM 689 C C . ILE A 1 106 ? 37.261 -38.426 25.159 1.00 68.81 105 ILE A C 1
ATOM 690 O O . ILE A 1 106 ? 36.815 -37.465 25.791 1.00 76.34 105 ILE A O 1
ATOM 695 N N . ILE A 1 107 ? 37.309 -38.442 23.829 1.00 71.01 106 ILE A N 1
ATOM 696 C CA . ILE A 1 107 ? 36.858 -37.281 23.067 1.00 59.71 106 ILE A CA 1
ATOM 697 C C . ILE A 1 107 ? 35.396 -36.984 23.378 1.00 64.70 106 ILE A C 1
ATOM 698 O O . ILE A 1 107 ? 35.020 -35.840 23.665 1.00 60.64 106 ILE A O 1
ATOM 703 N N . ASN A 1 108 ? 34.558 -38.022 23.377 1.00 70.06 107 ASN A N 1
ATOM 704 C CA . ASN A 1 108 ? 33.133 -37.834 23.624 1.00 65.29 107 ASN A CA 1
ATOM 705 C C . ASN A 1 108 ? 32.854 -37.279 25.011 1.00 57.13 107 ASN A C 1
ATOM 706 O O . ASN A 1 108 ? 31.734 -36.820 25.265 1.00 61.23 107 ASN A O 1
ATOM 711 N N . LEU A 1 109 ? 33.840 -37.304 25.907 1.00 57.57 108 LEU A N 1
ATOM 712 C CA . LEU A 1 109 ? 33.670 -36.669 27.207 1.00 66.04 108 LEU A CA 1
ATOM 713 C C . LEU A 1 109 ? 33.302 -35.201 27.068 1.00 61.49 108 LEU A C 1
ATOM 714 O O . LEU A 1 109 ? 32.649 -34.641 27.955 1.00 65.22 108 LEU A O 1
ATOM 719 N N . LEU A 1 110 ? 33.721 -34.553 25.979 1.00 64.36 109 LEU A N 1
ATOM 720 C CA . LEU A 1 110 ? 33.317 -33.169 25.764 1.00 53.63 109 LEU A CA 1
ATOM 721 C C . LEU A 1 110 ? 31.801 -33.042 25.811 1.00 59.21 109 LEU A C 1
ATOM 722 O O . LEU A 1 110 ? 31.264 -32.120 26.435 1.00 64.13 109 LEU A O 1
ATOM 727 N N . SER A 1 111 ? 31.097 -33.965 25.157 1.00 66.74 110 SER A N 1
ATOM 728 C CA . SER A 1 111 ? 29.637 -34.002 25.172 1.00 57.03 110 SER A CA 1
ATOM 729 C C . SER A 1 111 ? 29.169 -35.051 26.176 1.00 61.43 110 SER A C 1
ATOM 730 O O . SER A 1 111 ? 28.689 -36.125 25.820 1.00 78.05 110 SER A O 1
ATOM 733 N N . SER A 1 112 ? 29.328 -34.729 27.454 1.00 62.22 111 SER A N 1
ATOM 734 C CA . SER A 1 112 ? 28.989 -35.694 28.485 1.00 72.33 111 SER A CA 1
ATOM 735 C C . SER A 1 112 ? 28.528 -34.986 29.745 1.00 78.71 111 SER A C 1
ATOM 736 O O . SER A 1 112 ? 29.082 -33.954 30.134 1.00 71.76 111 SER A O 1
ATOM 739 N N . ASP A 1 113 ? 27.506 -35.555 30.373 1.00 91.49 112 ASP A N 1
ATOM 740 C CA . ASP A 1 113 ? 27.109 -35.171 31.719 1.00 108.21 112 ASP A CA 1
ATOM 741 C C . ASP A 1 113 ? 28.071 -35.851 32.682 1.00 105.38 112 ASP A C 1
ATOM 742 O O . ASP A 1 113 ? 28.044 -37.076 32.836 1.00 109.84 112 ASP A O 1
ATOM 747 N N . ILE A 1 114 ? 28.925 -35.058 33.333 1.00 123.11 113 ILE A N 1
ATOM 748 C CA . ILE A 1 114 ? 30.016 -35.629 34.118 1.00 127.05 113 ILE A CA 1
ATOM 749 C C . ILE A 1 114 ? 29.483 -36.510 35.239 1.00 132.71 113 ILE A C 1
ATOM 750 O O . ILE A 1 114 ? 30.173 -37.429 35.696 1.00 131.11 113 ILE A O 1
ATOM 755 N N . LYS A 1 115 ? 28.261 -36.250 35.705 1.00 117.71 114 LYS A N 1
ATOM 756 C CA . LYS A 1 115 ? 27.696 -37.081 36.763 1.00 121.51 114 LYS A CA 1
ATOM 757 C C . LYS A 1 115 ? 27.573 -38.529 36.310 1.00 109.01 114 LYS A C 1
ATOM 758 O O . LYS A 1 115 ? 27.843 -39.457 37.081 1.00 99.82 114 LYS A O 1
ATOM 760 N N . ASP A 1 116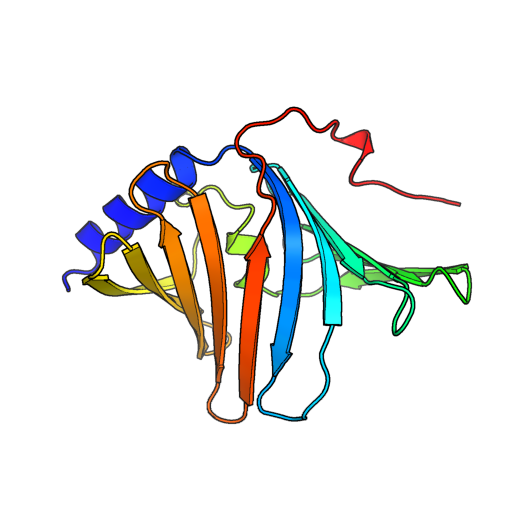 ? 27.173 -38.739 35.055 1.00 135.16 115 ASP A N 1
ATOM 761 C CA . ASP A 1 116 ? 26.935 -40.07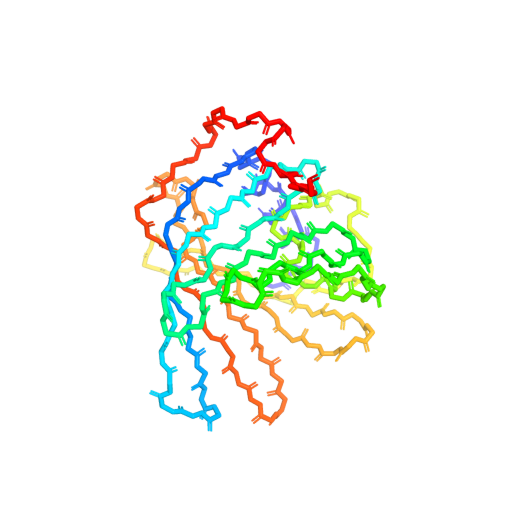9 34.539 1.00 134.84 115 ASP A CA 1
ATOM 762 C C . ASP A 1 116 ? 28.209 -40.795 34.111 1.00 136.50 115 ASP A C 1
ATOM 763 O O . ASP A 1 116 ? 28.219 -42.030 34.058 1.00 140.18 115 ASP A O 1
ATOM 768 N N . ILE A 1 117 ? 29.282 -40.059 33.810 1.00 135.51 116 ILE A N 1
ATOM 769 C CA . ILE A 1 117 ? 30.451 -40.675 33.197 1.00 130.58 116 ILE A CA 1
ATOM 770 C C . ILE A 1 117 ? 31.028 -41.740 34.117 1.00 113.33 116 ILE A C 1
ATOM 771 O O . ILE A 1 117 ? 31.165 -41.542 35.332 1.00 113.50 116 ILE A O 1
ATOM 776 N N . LYS A 1 118 ? 31.365 -42.885 33.532 1.00 96.67 117 LYS A N 1
ATOM 777 C CA . LYS A 1 118 ? 31.928 -44.014 34.251 1.00 104.26 117 LYS A CA 1
ATOM 778 C C . LYS A 1 118 ? 33.262 -44.402 33.628 1.00 123.57 117 LYS A C 1
ATOM 779 O O . LYS A 1 118 ? 33.594 -43.995 32.512 1.00 128.46 117 LYS A O 1
ATOM 781 N N . ASP A 1 119 ? 34.030 -45.196 34.373 1.00 132.40 118 ASP A N 1
ATOM 782 C CA . ASP A 1 119 ? 35.329 -45.692 33.923 1.00 129.49 118 ASP A CA 1
ATOM 783 C C . ASP A 1 119 ? 36.289 -44.534 33.639 1.00 116.25 118 ASP A C 1
ATOM 784 O O . ASP A 1 119 ? 36.793 -44.362 32.527 1.00 108.06 118 ASP A O 1
ATOM 789 N N . ILE A 1 120 ? 36.534 -43.737 34.675 1.00 108.81 119 ILE A N 1
ATOM 790 C CA . ILE A 1 120 ? 37.411 -42.576 34.574 1.00 102.40 119 ILE A CA 1
ATOM 791 C C . ILE A 1 120 ? 38.120 -42.385 35.907 1.00 98.87 119 ILE A C 1
ATOM 792 O O . ILE A 1 120 ? 37.540 -42.616 36.972 1.00 92.50 119 ILE A O 1
ATOM 797 N N . ILE A 1 121 ? 39.381 -41.964 35.842 1.00 99.64 120 ILE A N 1
ATOM 798 C CA . ILE A 1 121 ? 40.143 -41.563 37.017 1.00 94.03 120 ILE A CA 1
ATOM 799 C C . ILE A 1 121 ? 40.462 -40.084 36.871 1.00 89.62 120 ILE A C 1
ATOM 800 O O . ILE A 1 121 ? 40.896 -39.646 35.801 1.00 89.00 120 ILE A O 1
ATOM 805 N N . PHE A 1 122 ? 40.245 -39.323 37.937 1.00 87.35 121 PHE A N 1
ATOM 806 C CA . PHE A 1 122 ? 40.542 -37.895 37.959 1.00 84.37 121 PHE A CA 1
ATOM 807 C C . PHE A 1 122 ? 41.848 -37.706 38.717 1.00 81.45 121 PHE A C 1
ATOM 808 O O . PHE A 1 122 ? 41.890 -37.858 39.943 1.00 87.18 121 PHE A O 1
ATOM 816 N N . LEU A 1 123 ? 42.915 -37.377 37.989 1.00 81.07 122 LEU A N 1
ATOM 817 C CA . LEU A 1 123 ? 44.255 -37.407 38.554 1.00 73.27 122 LEU A CA 1
ATOM 818 C C . LEU A 1 123 ? 44.647 -36.085 39.204 1.00 65.91 122 LEU A C 1
ATOM 819 O O . LEU A 1 123 ? 45.012 -36.064 40.381 1.00 82.61 122 LEU A O 1
ATOM 824 N N . ASN A 1 124 ? 44.566 -34.976 38.472 1.00 72.39 123 ASN A N 1
ATOM 825 C CA . ASN A 1 124 ? 45.177 -33.743 38.943 1.00 81.47 123 ASN A CA 1
ATOM 826 C C . ASN A 1 124 ? 44.355 -32.537 38.518 1.00 79.83 123 ASN A C 1
ATOM 827 O O . ASN A 1 124 ? 43.457 -32.622 37.677 1.00 67.93 123 ASN A O 1
ATOM 832 N N . THR A 1 125 ? 44.690 -31.401 39.125 1.00 85.77 124 THR A N 1
ATOM 833 C CA . THR A 1 125 ? 44.070 -30.121 38.808 1.00 85.71 124 THR A CA 1
ATOM 834 C C . THR A 1 125 ? 45.129 -29.045 39.002 1.00 85.56 124 THR A C 1
ATOM 835 O O . THR A 1 125 ? 45.495 -28.736 40.139 1.00 91.91 124 THR A O 1
ATOM 839 N N . SER A 1 126 ? 45.626 -28.490 37.904 1.00 82.64 125 SER A N 1
ATOM 840 C CA . SER A 1 126 ? 46.620 -27.427 37.939 1.00 81.19 125 SER A CA 1
ATOM 841 C C . SER A 1 126 ? 45.953 -26.107 37.583 1.00 85.19 125 SER A C 1
ATOM 842 O O . SER A 1 126 ? 45.274 -26.010 36.556 1.00 91.58 125 SER A O 1
ATOM 845 N N . THR A 1 127 ? 46.141 -25.101 38.432 1.00 101.59 126 THR A N 1
ATOM 846 C CA . THR A 1 127 ? 45.602 -23.767 38.207 1.00 107.60 126 THR A CA 1
ATOM 847 C C . THR A 1 127 ? 46.750 -22.770 38.169 1.00 112.81 126 THR A C 1
ATOM 848 O O . THR A 1 127 ? 47.559 -22.715 39.101 1.00 120.02 126 THR A O 1
ATOM 852 N N . THR A 1 128 ? 46.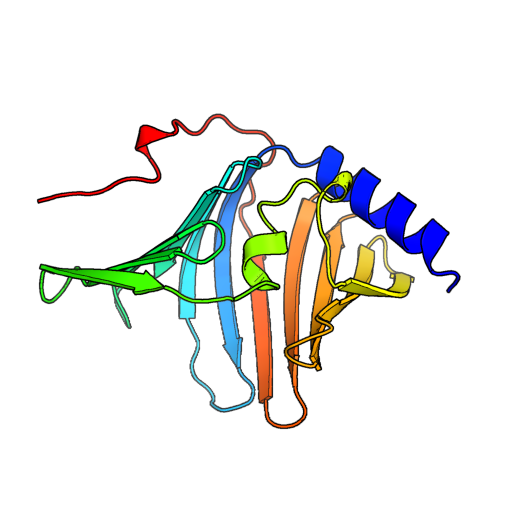812 -21.984 37.098 1.00 124.91 127 THR A N 1
ATOM 853 C CA . THR A 1 128 ? 47.881 -21.013 36.918 1.00 136.50 127 THR A CA 1
ATOM 854 C C . THR A 1 128 ? 47.522 -20.117 35.742 1.00 137.68 127 THR A C 1
ATOM 855 O O . THR A 1 128 ? 46.960 -20.589 34.751 1.00 140.64 127 THR A O 1
ATOM 859 N N . ASP A 1 129 ? 47.848 -18.830 35.859 1.00 145.38 128 ASP A N 1
ATOM 860 C CA . ASP A 1 129 ? 47.677 -17.877 34.762 1.00 142.47 128 ASP A CA 1
ATOM 861 C C . ASP A 1 129 ? 46.209 -17.772 34.344 1.00 138.59 128 ASP A C 1
ATOM 862 O O . ASP A 1 129 ? 45.872 -17.797 33.158 1.00 135.14 128 ASP A O 1
ATOM 867 N N . SER A 1 130 ? 45.329 -17.652 35.339 1.00 143.20 129 SER A N 1
ATOM 868 C CA . SER A 1 130 ? 43.893 -17.510 35.094 1.00 133.30 129 SER A CA 1
ATOM 869 C C . SER A 1 130 ? 43.407 -18.567 34.106 1.00 118.28 129 SER A C 1
ATOM 870 O O . SER A 1 130 ? 42.650 -18.284 33.176 1.00 103.92 129 SER A O 1
ATOM 873 N N . LYS A 1 131 ? 43.851 -19.803 34.317 1.00 122.27 130 LYS A N 1
ATOM 874 C CA . LYS A 1 131 ? 43.602 -20.897 33.391 1.00 103.59 130 LYS A CA 1
ATOM 875 C C . LYS A 1 131 ? 43.568 -22.188 34.192 1.00 98.80 130 LYS A C 1
ATOM 876 O O . LYS A 1 131 ? 44.363 -22.365 35.118 1.00 105.79 130 LYS A O 1
ATOM 882 N N . LYS A 1 132 ? 42.647 -23.083 33.844 1.00 87.11 131 LYS A N 1
ATOM 883 C CA . LYS A 1 132 ? 42.385 -24.276 34.640 1.00 84.99 131 LYS A CA 1
ATOM 884 C C . LYS A 1 132 ? 42.649 -25.515 33.799 1.00 68.61 131 LYS A C 1
ATOM 885 O O . LYS A 1 132 ? 42.147 -25.623 32.680 1.00 69.03 131 LYS A O 1
ATOM 891 N N . VAL A 1 133 ? 43.432 -26.450 34.332 1.00 71.99 132 VAL A N 1
ATOM 892 C CA . VAL A 1 133 ? 43.778 -27.677 33.622 1.00 69.37 132 VAL A CA 1
ATOM 893 C C . VAL A 1 133 ? 43.407 -28.870 34.491 1.00 69.94 132 VAL A C 1
ATOM 894 O O . VAL A 1 133 ? 43.745 -28.910 35.679 1.00 72.86 132 VAL A O 1
ATOM 898 N N . ILE A 1 134 ? 42.713 -29.838 33.895 1.00 65.28 133 ILE A N 1
ATOM 899 C CA . ILE A 1 134 ? 42.230 -31.018 34.601 1.00 70.10 133 ILE A CA 1
ATOM 900 C C . ILE A 1 134 ? 42.723 -32.260 33.877 1.00 62.45 133 ILE A C 1
ATOM 901 O O . ILE A 1 134 ? 42.527 -32.394 32.665 1.00 60.64 133 ILE A O 1
ATOM 906 N N . THR A 1 135 ? 43.333 -33.175 34.621 1.00 71.74 134 THR A N 1
ATOM 907 C CA . THR A 1 135 ? 43.914 -34.387 34.062 1.00 64.84 134 THR A CA 1
ATOM 908 C C . THR A 1 135 ? 43.059 -35.585 34.443 1.00 65.22 134 THR A C 1
ATOM 909 O O . THR A 1 135 ? 42.688 -35.744 35.611 1.00 71.95 134 THR A O 1
ATOM 913 N N . ILE A 1 136 ? 42.761 -36.433 33.461 1.00 61.24 135 ILE A N 1
ATOM 914 C CA . ILE A 1 136 ? 41.994 -37.648 33.692 1.00 64.39 135 ILE A CA 1
ATOM 915 C C . ILE A 1 136 ? 42.609 -38.784 32.892 1.00 61.87 135 ILE A C 1
ATOM 916 O O . ILE A 1 136 ? 43.400 -38.574 31.972 1.00 67.83 135 ILE A O 1
ATOM 921 N N . GLN A 1 137 ? 42.237 -40.003 33.262 1.00 68.21 136 GLN A N 1
ATOM 922 C CA . GLN A 1 137 ? 42.654 -41.191 32.536 1.00 74.34 136 GLN A CA 1
ATOM 923 C C . GLN A 1 137 ? 41.464 -42.112 32.317 1.00 79.08 136 GLN A C 1
ATOM 924 O O . GLN A 1 137 ? 40.609 -42.264 33.197 1.00 87.34 136 GLN A O 1
ATOM 930 N N . ASP A 1 138 ? 41.427 -42.734 31.142 1.00 72.89 137 ASP A N 1
ATOM 931 C CA . ASP A 1 138 ? 40.417 -43.730 30.814 1.00 82.82 137 ASP A CA 1
ATOM 932 C C . ASP A 1 138 ? 40.899 -45.092 31.295 1.00 81.23 137 ASP A C 1
ATOM 933 O O . ASP A 1 138 ? 41.985 -45.543 30.914 1.00 77.68 137 ASP A O 1
ATOM 938 N N . GLN A 1 139 ? 40.083 -45.751 32.119 1.00 93.42 138 GLN A N 1
ATOM 939 C CA . GLN A 1 139 ? 40.517 -46.992 32.751 1.00 99.03 138 GLN A CA 1
ATOM 940 C C . GLN A 1 139 ? 40.848 -48.059 31.716 1.00 97.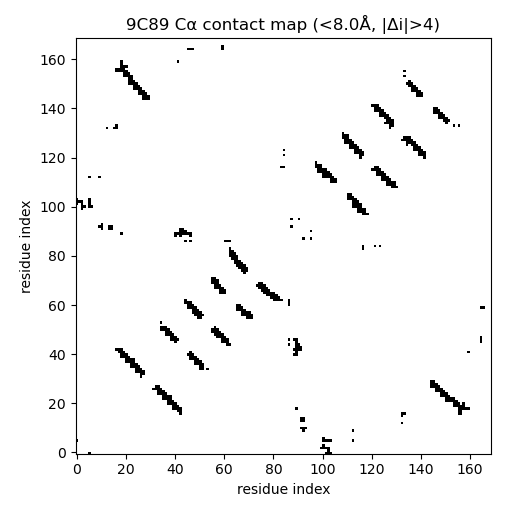01 138 GLN A C 1
ATOM 941 O O . GLN A 1 139 ? 41.823 -48.804 31.872 1.00 98.76 138 GLN A O 1
ATOM 947 N N . LYS A 1 140 ? 40.053 -48.147 30.649 1.00 110.85 139 LYS A N 1
ATOM 948 C CA 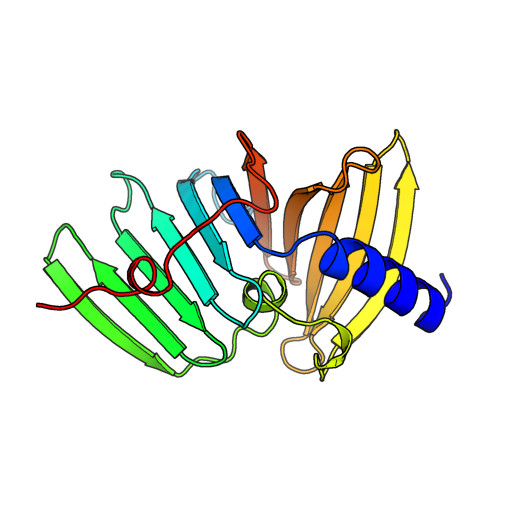. LYS A 1 140 ? 40.247 -49.208 29.667 1.00 109.67 139 LYS A CA 1
ATOM 949 C C . LYS A 1 140 ? 41.467 -48.931 28.796 1.00 107.91 139 LYS A C 1
ATOM 950 O O . LYS A 1 140 ? 42.422 -49.716 28.772 1.00 107.68 139 LYS A O 1
ATOM 956 N N . THR A 1 141 ? 41.455 -47.807 28.079 1.00 97.96 140 THR A N 1
ATOM 957 C CA . THR A 1 141 ? 42.480 -47.506 27.091 1.00 84.17 140 THR A CA 1
ATOM 958 C C . THR A 1 141 ? 43.774 -46.985 27.701 1.00 82.86 140 THR A C 1
ATOM 959 O O . THR A 1 141 ? 44.782 -46.908 26.991 1.00 90.37 140 THR A O 1
ATOM 963 N N . ALA A 1 142 ? 43.777 -46.618 28.980 1.00 75.90 141 ALA A N 1
ATOM 964 C CA . ALA A 1 142 ? 44.950 -46.046 29.637 1.00 67.73 141 ALA A CA 1
ATOM 965 C C . ALA A 1 142 ? 45.431 -44.776 28.946 1.00 66.58 141 ALA A C 1
ATOM 966 O O . ALA A 1 142 ? 46.606 -44.408 29.055 1.00 63.10 141 ALA A O 1
ATOM 968 N N . LEU A 1 143 ? 44.543 -44.102 28.228 1.00 62.40 142 LEU A N 1
ATOM 969 C CA . LEU A 1 143 ? 44.871 -42.848 27.573 1.00 55.78 142 LEU A CA 1
ATOM 970 C C . LEU A 1 143 ? 44.649 -41.697 28.538 1.00 59.84 142 LEU A C 1
ATOM 971 O O . LEU A 1 143 ? 43.651 -41.663 29.263 1.00 63.27 142 LEU A O 1
ATOM 976 N N . LEU A 1 144 ? 45.586 -40.757 28.548 1.00 65.07 143 LEU A N 1
ATOM 977 C CA . LEU A 1 144 ? 45.509 -39.603 29.430 1.00 61.71 143 LEU A CA 1
ATOM 978 C C . LEU A 1 144 ? 44.918 -38.430 28.664 1.00 57.00 143 LEU A C 1
ATOM 979 O O . LEU A 1 144 ? 45.144 -38.284 27.464 1.00 60.84 143 LEU A O 1
ATOM 984 N N . ALA A 1 145 ? 44.147 -37.602 29.365 1.00 55.86 144 ALA A N 1
ATOM 985 C CA . ALA A 1 145 ? 43.514 -36.438 28.763 1.00 56.94 144 ALA A CA 1
ATOM 986 C C . ALA A 1 145 ? 43.696 -35.227 29.665 1.00 55.94 144 ALA A C 1
ATOM 987 O O . ALA A 1 145 ? 43.392 -35.287 30.861 1.00 59.48 144 ALA A O 1
ATOM 989 N N . ASP A 1 146 ? 44.186 -34.134 29.083 1.00 53.50 145 ASP A N 1
ATOM 990 C CA . ASP A 1 146 ? 44.337 -32.851 29.759 1.00 53.75 145 ASP A CA 1
ATOM 991 C C . ASP A 1 146 ? 43.343 -31.868 29.153 1.00 49.80 145 ASP A C 1
ATOM 992 O O . ASP A 1 146 ? 43.387 -31.604 27.948 1.00 55.52 145 ASP A O 1
ATOM 997 N N . ILE A 1 147 ? 42.465 -31.321 29.989 1.00 52.42 146 ILE A N 1
ATOM 998 C CA . ILE A 1 147 ? 41.401 -30.420 29.562 1.00 52.81 146 ILE A CA 1
ATOM 999 C C . ILE A 1 147 ? 41.744 -29.021 30.050 1.00 57.72 146 ILE A C 1
ATOM 1000 O O . ILE A 1 147 ? 41.993 -28.826 31.246 1.00 58.95 146 ILE A O 1
ATOM 1005 N N . ILE A 1 148 ? 41.742 -28.049 29.135 1.00 51.44 147 ILE A N 1
ATOM 1006 C CA . ILE A 1 148 ? 42.169 -26.683 29.422 1.00 53.12 147 ILE A CA 1
ATOM 1007 C C . ILE A 1 148 ? 40.967 -25.760 29.274 1.00 61.44 147 ILE A C 1
ATOM 1008 O O . ILE A 1 148 ? 40.456 -25.575 28.160 1.00 65.28 147 ILE A O 1
ATOM 1013 N N . PHE A 1 149 ? 40.551 -25.159 30.395 1.00 64.51 148 PHE A N 1
ATOM 1014 C CA . PHE A 1 149 ? 39.484 -24.174 30.474 1.00 67.77 148 PHE A CA 1
ATOM 1015 C C . PHE A 1 149 ? 40.050 -22.783 30.737 1.00 72.67 148 PHE A C 1
ATOM 1016 O O . PHE A 1 149 ? 41.100 -22.628 31.373 1.00 75.18 148 PHE A O 1
ATOM 1024 N N . ASN A 1 150 ? 39.307 -21.773 30.289 1.00 72.01 149 ASN A N 1
ATOM 1025 C CA . ASN A 1 150 ? 39.508 -20.402 30.733 1.00 82.30 149 ASN A CA 1
ATOM 1026 C C . ASN A 1 150 ? 38.625 -20.146 31.945 1.00 97.09 149 ASN A C 1
ATOM 1027 O O . ASN A 1 150 ? 37.425 -20.439 31.921 1.00 95.40 149 ASN A O 1
ATOM 1032 N N . THR A 1 151 ? 39.221 -19.597 33.002 1.00 100.33 150 THR A N 1
ATOM 1033 C CA . THR A 1 151 ? 38.497 -19.442 34.258 1.00 95.85 150 THR A CA 1
ATOM 1034 C C . THR A 1 151 ? 37.287 -18.532 34.087 1.00 94.60 150 THR A C 1
ATOM 1035 O O . THR A 1 151 ? 36.176 -18.873 34.509 1.00 100.77 150 THR A O 1
ATOM 1039 N N . ASN A 1 152 ? 37.479 -17.377 33.456 1.00 109.69 151 ASN A N 1
ATOM 1040 C CA . ASN A 1 152 ? 36.405 -16.402 33.322 1.00 113.18 151 ASN A CA 1
ATOM 1041 C C . ASN A 1 152 ? 36.444 -15.750 31.947 1.00 111.27 151 ASN A C 1
ATOM 1042 O O . ASN A 1 152 ? 37.392 -15.019 31.636 1.00 115.67 151 ASN A O 1
ATOM 1047 N N . PRO A 1 153 ? 35.442 -15.982 31.093 1.00 105.04 152 PRO A N 1
ATOM 1048 C CA . PRO A 1 153 ? 34.276 -16.860 31.273 1.00 108.39 152 PRO A CA 1
ATOM 1049 C C . PRO A 1 153 ? 34.670 -18.330 31.183 1.00 99.96 152 PRO A C 1
ATOM 1050 O O . PRO A 1 153 ? 35.700 -18.666 30.607 1.00 96.51 152 PRO A O 1
ATOM 1054 N N . ILE A 1 154 ? 33.866 -19.229 31.743 1.00 84.23 153 ILE A N 1
ATOM 1055 C CA . ILE A 1 154 ? 34.179 -20.654 31.724 1.00 75.78 153 ILE A CA 1
ATOM 1056 C C . ILE A 1 154 ? 34.020 -21.156 30.293 1.00 76.99 153 ILE A C 1
ATOM 1057 O O . ILE A 1 154 ? 32.903 -21.236 29.775 1.00 79.26 153 ILE A O 1
ATOM 1062 N N . THR A 1 155 ? 35.134 -21.498 29.651 1.00 88.72 154 THR A N 1
ATOM 1063 C CA . THR A 1 155 ? 35.127 -21.998 28.284 1.00 84.94 154 THR A CA 1
ATOM 1064 C C . THR A 1 155 ? 36.191 -23.075 28.143 1.00 73.99 154 THR A C 1
ATOM 1065 O O . THR A 1 155 ? 37.268 -22.968 28.735 1.00 75.82 154 THR A O 1
ATOM 1069 N N . ILE A 1 156 ? 35.893 -24.105 27.357 1.00 66.47 155 ILE A N 1
ATOM 1070 C CA . ILE A 1 156 ? 36.852 -25.169 27.073 1.00 64.83 155 ILE A CA 1
ATOM 1071 C C . ILE A 1 156 ? 37.687 -24.738 25.874 1.00 61.37 155 ILE A C 1
ATOM 1072 O O . ILE A 1 156 ? 37.199 -24.728 24.740 1.00 53.70 155 ILE A O 1
ATOM 1077 N N . VAL A 1 157 ? 38.957 -24.409 26.114 1.00 57.79 156 VAL A N 1
ATOM 1078 C CA . VAL A 1 157 ? 39.815 -23.906 25.050 1.00 59.51 156 VAL A CA 1
ATOM 1079 C C . VAL A 1 157 ? 40.797 -24.946 24.521 1.00 57.27 156 VAL A C 1
ATOM 1080 O O . VAL A 1 157 ? 41.339 -24.760 23.425 1.00 58.15 156 VAL A O 1
ATOM 1084 N N . GLY A 1 158 ? 41.043 -26.025 25.256 1.00 58.01 157 GLY A N 1
ATOM 1085 C CA . GLY A 1 158 ? 42.004 -26.998 24.772 1.00 47.87 157 GLY A CA 1
ATOM 1086 C C . GLY A 1 158 ? 41.752 -28.392 25.294 1.00 47.23 157 GLY A C 1
ATOM 1087 O O . GLY A 1 158 ? 41.158 -28.591 26.357 1.00 63.80 157 GLY A O 1
ATOM 1088 N N . LEU A 1 159 ? 42.254 -29.361 24.539 1.00 42.61 158 LEU A N 1
ATOM 1089 C CA . LEU A 1 159 ? 42.201 -30.758 24.947 1.00 39.25 158 LEU A CA 1
ATOM 1090 C C . LEU A 1 159 ? 43.409 -31.462 24.358 1.00 45.45 158 LEU A C 1
ATOM 1091 O O . LEU A 1 159 ? 43.615 -31.433 23.142 1.00 56.35 158 LEU A O 1
ATOM 1096 N N . ASN A 1 160 ? 44.206 -32.085 25.210 1.00 48.93 159 ASN A N 1
ATOM 1097 C CA . ASN A 1 160 ? 45.344 -32.874 24.770 1.00 47.45 159 ASN A CA 1
ATOM 1098 C C . ASN A 1 160 ? 45.142 -34.318 25.198 1.00 50.95 159 ASN A C 1
ATOM 1099 O O . ASN A 1 160 ? 44.610 -34.585 26.278 1.00 48.46 159 ASN A O 1
ATOM 1104 N N . ILE A 1 161 ? 45.547 -35.245 24.335 1.00 55.26 160 ILE A N 1
ATOM 1105 C CA . ILE A 1 161 ? 45.396 -36.673 24.590 1.00 45.37 160 ILE A CA 1
ATOM 1106 C C . ILE A 1 161 ? 46.758 -37.333 24.441 1.00 48.03 160 ILE A C 1
ATOM 1107 O O . ILE A 1 161 ? 47.351 -37.305 23.357 1.00 53.59 160 ILE A O 1
ATOM 1112 N N . ALA A 1 162 ? 47.239 -37.942 25.519 1.00 64.16 161 ALA A N 1
ATOM 1113 C CA . ALA A 1 162 ? 48.605 -38.432 25.613 1.00 63.97 161 ALA A CA 1
ATOM 1114 C C . ALA A 1 162 ? 48.630 -39.932 25.868 1.00 60.29 161 ALA A C 1
ATOM 1115 O O . ALA A 1 162 ? 47.878 -40.448 26.706 1.00 62.72 161 ALA A O 1
ATOM 1117 N N . SER A 1 163 ? 49.499 -40.611 25.132 1.00 55.23 162 SER A N 1
ATOM 1118 C CA . SER A 1 163 ? 49.830 -42.020 25.305 1.00 51.63 162 SER A CA 1
ATOM 1119 C C . SER A 1 163 ? 51.335 -42.153 25.323 1.00 55.54 162 SER A C 1
ATOM 1120 O O . SER A 1 163 ? 52.065 -41.194 25.031 1.00 64.27 162 SER A O 1
ATOM 1123 N N . PRO A 1 164 ? 51.856 -43.336 25.639 1.00 56.67 163 PRO A N 1
ATOM 1124 C CA . PRO A 1 164 ? 53.314 -43.524 25.622 1.00 57.90 163 PRO A CA 1
ATOM 1125 C C . PRO A 1 164 ? 53.948 -43.325 24.253 1.00 64.51 163 PRO A C 1
ATOM 1126 O O . PRO A 1 164 ? 55.166 -43.118 24.180 1.00 63.40 163 PRO A O 1
ATOM 1130 N N . ASP A 1 165 ? 53.175 -43.388 23.170 1.00 66.70 164 ASP A N 1
ATOM 1131 C CA . ASP A 1 165 ? 53.722 -43.336 21.820 1.00 61.44 164 ASP A CA 1
ATOM 1132 C C . ASP A 1 165 ? 53.511 -41.997 21.134 1.00 62.70 164 ASP A C 1
ATOM 1133 O O . ASP A 1 165 ? 54.381 -41.551 20.381 1.00 60.65 164 ASP A O 1
ATOM 1138 N N . SER A 1 166 ? 52.383 -41.338 21.381 1.00 61.96 165 SER A N 1
ATOM 1139 C CA . SER A 1 166 ? 52.084 -40.087 20.706 1.00 60.19 165 SER A CA 1
ATOM 1140 C C . SER A 1 166 ? 51.271 -39.194 21.625 1.00 60.66 165 SER A C 1
ATOM 1141 O O . SER A 1 166 ? 50.666 -39.651 22.598 1.00 56.61 165 SER A O 1
ATOM 1144 N N . ILE A 1 167 ? 51.264 -37.907 21.299 1.00 59.81 166 ILE A N 1
ATOM 1145 C CA . ILE A 1 167 ? 50.395 -36.938 21.947 1.00 54.26 166 ILE A CA 1
ATOM 1146 C C . ILE A 1 167 ? 49.695 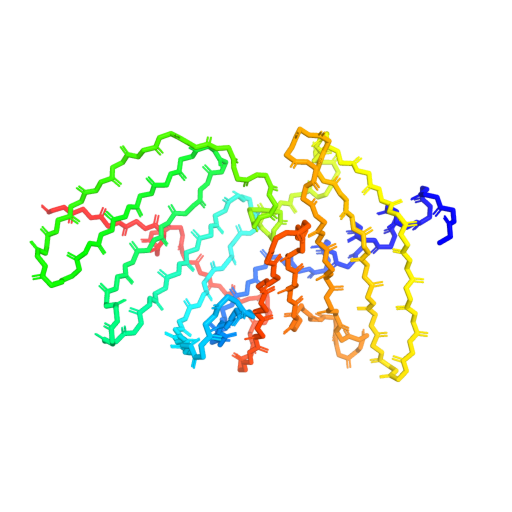-36.125 20.869 1.00 53.91 166 ILE A C 1
ATOM 1147 O O . ILE A 1 167 ? 50.313 -35.723 19.877 1.00 55.15 166 ILE A O 1
ATOM 1152 N N . THR A 1 168 ? 48.401 -35.901 21.061 1.00 50.34 167 THR A N 1
ATOM 1153 C CA . THR A 1 168 ? 47.588 -35.098 20.165 1.00 46.87 167 THR A CA 1
ATOM 1154 C C . THR A 1 168 ? 47.137 -33.837 20.885 1.00 49.01 167 THR A C 1
ATOM 1155 O O . THR A 1 168 ? 46.757 -33.883 22.059 1.00 56.31 167 THR A O 1
ATOM 1159 N N . TYR A 1 169 ? 47.189 -32.715 20.173 1.00 56.93 168 TYR A N 1
ATOM 1160 C CA . TYR A 1 169 ? 46.785 -31.416 20.685 1.00 49.26 168 TYR A CA 1
ATOM 1161 C C . TYR A 1 169 ? 45.579 -30.927 19.901 1.00 44.54 168 TYR A C 1
ATOM 1162 O O . TYR A 1 169 ? 45.578 -30.982 18.667 1.00 56.05 168 TYR A O 1
ATOM 1171 N N . ILE A 1 170 ? 44.574 -30.426 20.612 1.00 49.27 169 ILE A N 1
ATOM 1172 C CA . ILE A 1 170 ? 43.427 -29.764 20.012 1.00 46.92 169 ILE A CA 1
ATOM 1173 C C . ILE A 1 170 ? 43.246 -28.433 20.719 1.00 44.45 169 ILE A C 1
ATOM 1174 O O . ILE A 1 170 ? 43.220 -28.382 21.955 1.00 47.74 169 ILE A O 1
ATOM 1179 N N . LYS A 1 171 ? 43.133 -27.361 19.944 1.00 44.82 170 LYS A N 1
ATOM 1180 C CA . LYS A 1 171 ? 42.907 -26.029 20.482 1.00 45.98 170 LYS A CA 1
ATOM 1181 C C . LYS A 1 171 ? 41.668 -25.459 19.815 1.00 52.75 170 LYS A C 1
ATOM 1182 O O . LYS A 1 171 ? 41.537 -25.518 18.588 1.00 53.58 170 LYS A O 1
ATOM 1188 N N . PHE A 1 172 ? 40.755 -24.930 20.624 1.00 52.19 171 PHE A N 1
ATOM 1189 C CA . PHE A 1 172 ? 39.516 -24.341 20.146 1.00 47.56 171 PHE A CA 1
ATOM 1190 C C . PHE A 1 172 ? 39.593 -22.823 20.239 1.00 57.82 171 PHE A C 1
ATOM 1191 O O . PHE A 1 172 ? 40.123 -22.274 21.211 1.00 56.89 171 PHE A O 1
ATOM 1199 N N . TYR A 1 173 ? 39.051 -22.156 19.226 1.00 57.79 172 TYR A N 1
ATOM 1200 C CA . TYR A 1 173 ? 39.040 -20.703 19.156 1.00 55.20 172 TYR A CA 1
ATOM 1201 C C . TYR A 1 173 ? 37.744 -20.269 18.485 1.00 57.68 172 TYR A C 1
ATOM 1202 O O . TYR A 1 173 ? 37.001 -21.084 17.928 1.00 55.80 172 TYR A O 1
ATOM 1211 N N . ASN A 1 174 ? 37.466 -18.970 18.562 1.00 58.81 173 ASN A N 1
ATOM 1212 C CA . ASN A 1 174 ? 36.196 -18.421 18.096 1.00 62.27 173 ASN A CA 1
ATOM 1213 C C . ASN A 1 174 ? 35.029 -19.196 18.709 1.00 61.55 173 ASN A C 1
ATOM 1214 O O . ASN A 1 174 ? 34.086 -19.605 18.028 1.00 63.08 173 ASN A O 1
ATOM 1219 N N . ILE A 1 175 ? 35.111 -19.399 20.022 1.00 59.71 174 ILE A N 1
ATOM 1220 C CA . ILE A 1 175 ? 34.159 -20.232 20.747 1.00 57.60 174 ILE A CA 1
ATOM 1221 C C . ILE A 1 175 ? 32.844 -19.487 20.933 1.00 59.43 174 ILE A C 1
ATOM 1222 O O . ILE A 1 175 ? 32.802 -18.254 21.013 1.00 62.70 174 ILE A O 1
ATOM 1227 N N . GLN A 1 176 ? 31.753 -20.250 21.014 1.00 56.84 175 GLN A N 1
ATOM 1228 C CA . GLN A 1 176 ? 30.412 -19.706 21.243 1.00 59.63 175 GLN A CA 1
ATOM 1229 C C . GLN A 1 176 ? 29.722 -20.640 22.234 1.00 62.87 175 GLN A C 1
ATOM 1230 O O . GLN A 1 176 ? 29.132 -21.648 21.839 1.00 64.30 175 GLN A O 1
ATOM 1236 N N . ASN A 1 177 ? 29.795 -20.301 23.517 1.00 64.89 176 ASN A N 1
ATOM 1237 C CA . ASN A 1 177 ? 29.222 -21.153 24.546 1.00 65.58 176 ASN A CA 1
ATOM 1238 C C . ASN A 1 177 ? 27.712 -20.986 24.625 1.00 71.81 176 ASN A C 1
ATOM 1239 O O . ASN A 1 177 ? 27.168 -19.910 24.363 1.00 78.81 176 ASN A O 1
ATOM 1244 N N . ASN A 1 178 ? 27.038 -22.075 24.989 1.00 72.57 177 ASN A N 1
ATOM 1245 C CA . ASN A 1 178 ? 25.614 -22.054 25.310 1.00 73.90 177 ASN A CA 1
ATOM 1246 C C . ASN A 1 178 ? 24.806 -21.367 24.213 1.00 76.90 177 ASN A C 1
ATOM 1247 O O . ASN A 1 178 ? 23.951 -20.518 24.472 1.00 84.54 177 ASN A O 1
ATOM 1252 N N . ILE A 1 179 ? 25.085 -21.742 22.969 1.00 80.10 178 ILE A N 1
ATOM 1253 C CA . ILE A 1 179 ? 24.354 -21.218 21.826 1.00 89.41 178 ILE A CA 1
ATOM 1254 C C . ILE A 1 179 ? 23.440 -22.311 21.292 1.00 89.00 178 ILE A C 1
ATOM 1255 O O . ILE A 1 179 ? 23.650 -23.508 21.514 1.00 83.75 178 ILE A O 1
ATOM 1260 N N . THR A 1 180 ? 22.404 -21.881 20.582 1.00 89.02 179 THR A N 1
ATOM 1261 C CA . THR A 1 180 ? 21.394 -22.797 20.077 1.00 89.29 179 THR A CA 1
ATOM 1262 C C . THR A 1 180 ? 21.934 -23.574 18.883 1.00 89.45 179 THR A C 1
ATOM 1263 O O . THR A 1 180 ? 22.488 -22.989 17.946 1.00 86.98 179 THR A O 1
ATOM 1267 N N . ILE A 1 181 ? 21.783 -24.896 18.927 1.00 86.57 180 ILE A N 1
ATOM 1268 C CA . ILE A 1 181 ? 22.111 -25.771 17.807 1.00 91.55 180 ILE A CA 1
ATOM 1269 C C . ILE A 1 181 ? 21.033 -26.842 17.733 1.00 84.69 180 ILE A C 1
ATOM 1270 O O . ILE A 1 181 ? 20.819 -27.579 18.702 1.00 85.82 180 ILE A O 1
ATOM 1275 N N . LYS A 1 182 ? 20.348 -26.922 16.599 1.00 73.93 181 LYS A N 1
ATOM 1276 C CA . LYS A 1 182 ? 19.289 -27.906 16.444 1.00 76.30 181 LYS A CA 1
ATOM 1277 C C . LYS A 1 182 ? 19.879 -29.308 16.395 1.00 74.54 181 LYS A C 1
ATOM 1278 O O . LYS A 1 182 ? 20.965 -29.524 15.851 1.00 79.20 181 LYS A O 1
ATOM 1280 N N . ASP A 1 183 ? 19.153 -30.267 16.971 1.00 87.46 182 ASP A N 1
ATOM 1281 C CA . ASP A 1 183 ? 19.567 -31.660 16.872 1.00 84.89 182 ASP A CA 1
ATOM 1282 C C . ASP A 1 183 ? 19.655 -32.118 15.423 1.00 86.34 182 ASP A C 1
ATOM 1283 O O . ASP A 1 183 ? 20.351 -33.096 15.131 1.00 82.16 182 ASP A O 1
ATOM 1288 N N . THR A 1 184 ? 18.961 -31.432 14.510 1.00 86.80 183 THR A N 1
ATOM 1289 C CA . THR A 1 184 ? 19.061 -31.747 13.091 1.00 88.86 183 THR A CA 1
ATOM 1290 C C . THR A 1 184 ? 20.427 -31.391 12.519 1.00 86.23 183 THR A C 1
ATOM 1291 O O . THR A 1 184 ? 20.768 -31.854 11.426 1.00 84.67 183 THR A O 1
ATOM 1295 N N . GLU A 1 185 ? 21.205 -30.568 13.223 1.00 94.27 184 GLU A N 1
ATOM 1296 C CA . GLU A 1 185 ? 22.558 -30.264 12.770 1.00 97.23 184 GLU A CA 1
ATOM 1297 C C . GLU A 1 185 ? 23.438 -31.508 12.808 1.00 91.96 184 GLU A C 1
ATOM 1298 O O . GLU A 1 185 ? 24.229 -31.745 11.887 1.00 91.34 184 GLU A O 1
ATOM 1304 N N . PHE A 1 186 ? 23.311 -32.318 13.859 1.00 79.17 185 PHE A N 1
ATOM 1305 C CA . PHE A 1 186 ? 24.080 -33.554 13.984 1.00 71.67 185 PHE A CA 1
ATOM 1306 C C . PHE A 1 186 ? 23.396 -34.687 13.215 1.00 80.85 185 PHE A C 1
ATOM 1307 O O . PHE A 1 186 ? 23.039 -35.729 13.763 1.00 77.77 185 PHE A O 1
ATOM 1315 N N . LYS A 1 187 ? 23.208 -34.468 11.917 1.00 82.37 186 LYS A N 1
ATOM 1316 C CA . LYS A 1 187 ? 22.563 -35.486 11.099 1.00 92.30 186 LYS A CA 1
ATOM 1317 C C . LYS A 1 187 ? 22.750 -35.205 9.617 1.00 127.81 186 LYS A C 1
ATOM 1318 O O . LYS A 1 187 ? 22.538 -34.078 9.159 1.00 123.74 186 LYS A O 1
ATOM 1320 N N . HIS A 1 188 ? 23.159 -36.224 8.865 1.00 125.75 187 HIS A N 1
ATOM 1321 C CA . HIS A 1 188 ? 23.237 -36.145 7.415 1.00 136.40 187 HIS A CA 1
ATOM 1322 C C . HIS A 1 188 ? 22.839 -37.493 6.835 1.00 132.30 187 HIS A C 1
ATOM 1323 O O . HIS A 1 188 ? 23.025 -38.537 7.467 1.00 122.60 187 HIS A O 1
ATOM 1330 N N . SER A 1 189 ? 22.288 -37.461 5.624 1.00 112.28 188 SER A N 1
ATOM 1331 C CA . SER A 1 189 ? 21.818 -38.677 4.979 1.00 98.87 188 SER A CA 1
ATOM 1332 C C . SER A 1 189 ? 21.746 -38.445 3.479 1.00 111.06 188 SER A C 1
ATOM 1333 O O . SER A 1 189 ? 21.724 -37.305 3.008 1.00 122.41 188 SER A O 1
ATOM 1336 N N . THR A 1 190 ? 21.695 -39.544 2.737 1.00 101.09 189 THR A N 1
ATOM 1337 C CA . THR A 1 190 ? 21.636 -39.480 1.285 1.00 105.99 189 THR A CA 1
ATOM 1338 C C . THR A 1 190 ? 20.324 -38.844 0.832 1.00 110.39 189 THR A C 1
ATOM 1339 O O . THR A 1 190 ? 19.469 -39.505 0.243 1.00 116.37 189 THR A O 1
#

Organism: Ehrlichia chaffeensis (strain ATCC CRL-10679 / Arkansas) (NCBI:txid205920)

B-factor: mean 78.31, std 25.12, range [39.25, 166.9]

Radius of gyration: 15.81 Å; Cα contacts (8 Å, |Δi|>4): 365; chains: 1; bounding box: 35×33×48 Å

Foldseek 3Di:
DDFVVLLVVVLVLLVQFQWKKWKKKKDKPVDGDIWIWIWIEGQQFWIWTATDDVQGWIWIGGAQWIWIARPVVRDIDIGGHHCLDVSVSNYNSVPDDQKTWDDWDDDDQKIWTWMAGNPVRKIKIWIFRNVPTDTAWMWIDDPPMIMIMGTPPMDGPDDDDPCVSDDDD

Sequence (169 aa):
GHTETIKEELLSYFSAIHSFKAEFVQTSSANNDIQHGMVFMKKPGLLKWDYYPPTPASIIMHGRTISYYDKELEEYSYSIINNPIINLLSSDIKDIKDIIFLNTSTTDSKKVITIQDQKTALLADIIFNTNPITIVGLNIASPDSITYIKFYNIQNNITIKDTEFKHST

Solvent-accessible surface area: 9111 Å² total; per-residue (Å²): 62,159,66,111,66,1,45,97,48,0,66,60,37,1,66,37,1,113,7,3,68,0,41,0,43,31,42,23,74,79,77,141,90,84,65,74,0,33,0,13,0,51,25,104,16,37,0,8,8,32,38,80,104,103,76,26,3,4,20,24,12,91,37,138,37,33,40,90,47,22,82,122,122,126,103,88,58,158,51,100,71,92,46,47,7,20,14,8,0,6,18,80,5,76,111,33,78,67,22,58,12,73,71,34,57,83,98,117,90,68,15,40,0,28,1,49,1,89,135,62,57,55,63,1,39,0,28,0,50,44,135,96,57,16,3,22,5,2,29,26,22,38,137,141,44,44,35,91,6,131,4,74,104,48,81,42,75,55,140,14,56,86,111,52,16,59,90,102,157

InterPro domains:
  IPR004564 Outer membrane lipoprotein carrier protein LolA-like [PF03548] (37-186)
  IPR004564 Outer membrane lipoprotein carrier protein LolA-like [PTHR35869] (5-187)
  IPR004564 Outer membrane lipoprotein carrier protein LolA-like [cd16325] (28-180)
  IPR029046 Lipoprotein localisation LolA/LolB/LppX [SSF89392] (26-187)

Secondary structure (DSSP, 8-state):
--HHHHHHHHHHHHHH-SEEEEEEEEEETTSS-EEEEEEEEETTTEEEEEE-TTS-EEEEEETTEEEEEETTTTEEEEEE---TTGGGGGS-TTT--SEEEEEEEE-SSEEEEEEEETTT--EEEEEEETTTTEEEEEEEE-SS-EEEEEEEEEEET----GGGS----